Protein AF-A0A932HHK2-F1 (afdb_monomer_lite)

Structure (mmCIF, N/CA/C/O backbone):
data_AF-A0A932HHK2-F1
#
_entry.id   AF-A0A932HHK2-F1
#
loop_
_atom_site.group_PDB
_atom_site.id
_atom_site.type_symbol
_atom_site.label_atom_id
_atom_site.label_alt_id
_atom_site.label_comp_id
_atom_site.label_asym_id
_atom_site.label_entity_id
_atom_site.label_seq_id
_atom_site.pdbx_PDB_ins_code
_atom_site.Cartn_x
_atom_site.Cartn_y
_atom_site.Cartn_z
_atom_site.occupancy
_atom_site.B_iso_or_equiv
_atom_site.auth_seq_id
_atom_site.auth_comp_id
_atom_site.auth_asym_id
_atom_site.auth_atom_id
_atom_site.pdbx_PDB_model_num
ATOM 1 N N . SER A 1 1 ? -2.632 -1.098 -33.787 1.00 47.94 1 SER A N 1
ATOM 2 C CA . SER A 1 1 ? -1.802 -0.338 -32.838 1.00 47.94 1 SER A CA 1
ATOM 3 C C . SER A 1 1 ? -2.184 -0.696 -31.426 1.00 47.94 1 SER A C 1
ATOM 5 O O . SER A 1 1 ? -3.293 -0.350 -31.037 1.00 47.94 1 SER A O 1
ATOM 7 N N . ARG A 1 2 ? -1.305 -1.399 -30.709 1.00 43.59 2 ARG A N 1
ATOM 8 C CA . ARG A 1 2 ? -1.076 -1.268 -29.263 1.00 43.59 2 ARG A CA 1
ATOM 9 C C . ARG A 1 2 ? -0.011 -2.290 -28.886 1.00 43.59 2 ARG A C 1
ATOM 11 O O . ARG A 1 2 ? -0.333 -3.430 -28.586 1.00 43.59 2 ARG A O 1
ATOM 18 N N . ASP A 1 3 ? 1.240 -1.884 -28.973 1.00 42.22 3 ASP A N 1
ATOM 19 C CA . ASP A 1 3 ? 2.378 -2.598 -28.414 1.00 42.22 3 ASP A CA 1
ATOM 20 C C . ASP A 1 3 ? 2.340 -2.379 -26.892 1.00 42.22 3 ASP A C 1
ATOM 22 O O . ASP A 1 3 ? 2.510 -1.238 -26.452 1.00 42.22 3 ASP A O 1
ATOM 26 N N . PRO A 1 4 ? 2.070 -3.395 -26.053 1.00 52.75 4 PRO A N 1
ATOM 27 C CA . PRO A 1 4 ? 2.199 -3.255 -24.616 1.00 52.75 4 PRO A CA 1
ATOM 28 C C . PRO A 1 4 ? 3.642 -3.610 -24.245 1.00 52.75 4 PRO A C 1
ATOM 30 O O . PRO A 1 4 ? 3.898 -4.631 -23.624 1.00 52.75 4 PRO A O 1
ATOM 33 N N . SER A 1 5 ? 4.603 -2.780 -24.650 1.00 45.16 5 SER A N 1
ATOM 34 C CA . SER A 1 5 ? 5.939 -2.791 -24.031 1.00 45.16 5 SER A CA 1
ATOM 35 C C . SER A 1 5 ? 5.974 -1.788 -22.880 1.00 45.16 5 SER A C 1
ATOM 37 O O . SER A 1 5 ? 6.924 -1.017 -22.745 1.00 45.16 5 SER A O 1
ATOM 39 N N . GLY A 1 6 ? 4.900 -1.762 -22.080 1.00 53.00 6 GLY A N 1
ATOM 40 C CA . GLY A 1 6 ? 4.920 -1.100 -20.787 1.00 53.00 6 GLY A CA 1
ATOM 41 C C . GLY A 1 6 ? 6.064 -1.701 -19.982 1.00 53.00 6 GLY A C 1
ATOM 42 O O . GLY A 1 6 ? 6.214 -2.918 -19.889 1.00 53.00 6 GLY A O 1
ATOM 43 N N . THR A 1 7 ? 6.946 -0.852 -19.472 1.00 62.09 7 THR A N 1
ATOM 44 C CA . THR A 1 7 ? 7.915 -1.253 -18.452 1.00 62.09 7 THR A CA 1
ATOM 45 C C . THR A 1 7 ? 7.163 -1.974 -17.335 1.00 62.09 7 THR A C 1
ATOM 47 O O . THR A 1 7 ? 6.111 -1.492 -16.924 1.00 62.09 7 THR A O 1
ATOM 50 N N . SER A 1 8 ? 7.684 -3.103 -16.838 1.00 72.88 8 SER A N 1
ATOM 51 C CA . SER A 1 8 ? 7.010 -3.956 -15.840 1.00 72.88 8 SER A CA 1
ATOM 52 C C . SER A 1 8 ? 6.485 -3.198 -14.610 1.00 72.88 8 SER A C 1
ATOM 54 O O . SER A 1 8 ? 5.570 -3.667 -13.937 1.00 72.88 8 SER A O 1
ATOM 56 N N . ASP A 1 9 ? 7.055 -2.027 -14.323 1.00 80.44 9 ASP A N 1
ATOM 57 C CA . ASP A 1 9 ? 6.627 -1.103 -13.276 1.00 80.44 9 ASP A CA 1
ATOM 58 C C . ASP A 1 9 ? 5.224 -0.517 -13.527 1.00 80.44 9 ASP A C 1
ATOM 60 O O . ASP A 1 9 ? 4.442 -0.370 -12.589 1.00 80.44 9 ASP A O 1
ATOM 64 N N . GLU A 1 10 ? 4.888 -0.167 -14.773 1.00 82.88 10 GLU A N 1
ATOM 65 C CA . GLU A 1 10 ? 3.606 0.460 -15.117 1.00 82.88 10 GLU A CA 1
ATOM 66 C C . GLU A 1 10 ? 2.463 -0.557 -15.060 1.00 82.88 10 GLU A C 1
ATOM 68 O O . GLU A 1 10 ? 1.448 -0.285 -14.419 1.00 82.88 10 GLU A O 1
ATOM 73 N N . ASP A 1 11 ? 2.650 -1.762 -15.600 1.00 84.94 11 ASP A N 1
ATOM 74 C CA . ASP A 1 11 ? 1.655 -2.832 -15.476 1.00 84.94 11 ASP A CA 1
ATOM 75 C C . ASP A 1 11 ? 1.388 -3.211 -14.011 1.00 84.94 11 ASP A C 1
ATOM 77 O O . ASP A 1 11 ? 0.237 -3.392 -13.586 1.00 84.94 11 ASP A O 1
ATOM 81 N N . LEU A 1 12 ? 2.445 -3.282 -13.193 1.00 85.06 12 LEU A N 1
ATOM 82 C CA . LEU A 1 12 ? 2.281 -3.537 -11.768 1.00 85.06 12 LEU A CA 1
ATOM 83 C C . LEU A 1 12 ? 1.557 -2.372 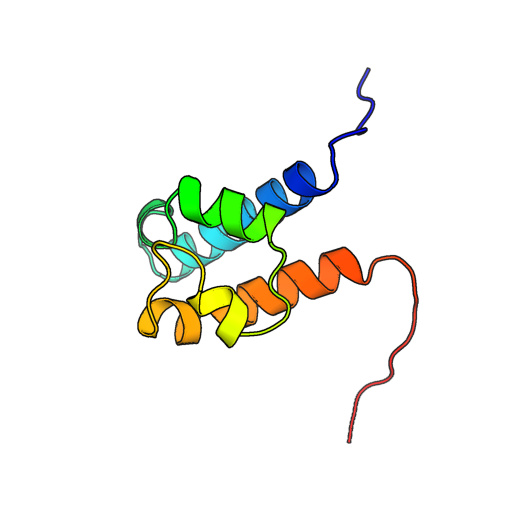-11.084 1.00 85.06 12 LEU A C 1
ATOM 85 O O . LEU A 1 12 ? 0.660 -2.593 -10.271 1.00 85.06 12 LEU A O 1
ATOM 89 N N . PHE A 1 13 ? 1.888 -1.129 -11.435 1.00 88.44 13 PHE A N 1
ATOM 90 C CA . PHE A 1 13 ? 1.194 0.050 -10.927 1.00 88.44 13 PHE A CA 1
ATOM 91 C C . PHE A 1 13 ? -0.300 0.037 -11.276 1.00 88.44 13 PHE A C 1
ATOM 93 O O . PHE A 1 13 ? -1.130 0.304 -10.400 1.00 88.44 13 PHE A O 1
ATOM 100 N N . GLU A 1 14 ? -0.672 -0.306 -12.511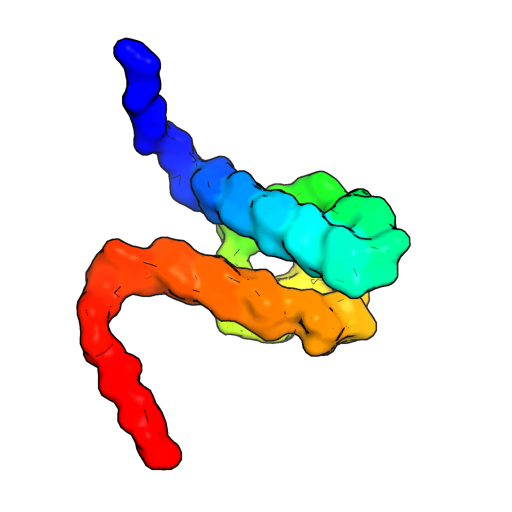 1.00 88.38 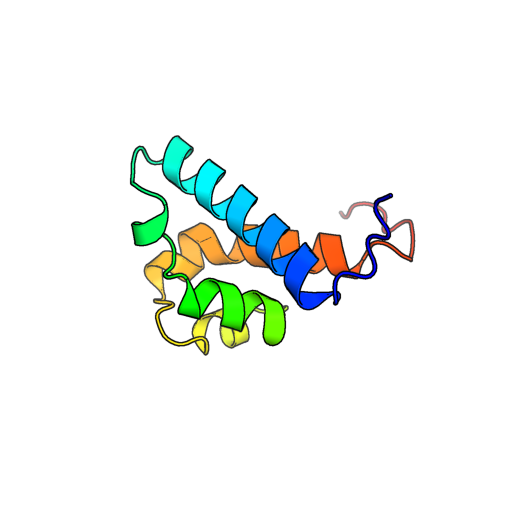14 GLU A N 1
ATOM 101 C CA . GLU A 1 14 ? -2.075 -0.446 -12.918 1.00 88.38 14 GLU A CA 1
ATOM 102 C C . GLU A 1 14 ? -2.791 -1.533 -12.107 1.00 88.38 14 GLU A C 1
ATOM 104 O O . GLU A 1 14 ? -3.903 -1.313 -11.610 1.00 88.38 14 GLU A O 1
ATOM 109 N N . THR A 1 15 ? -2.117 -2.659 -11.875 1.00 88.56 15 THR A N 1
ATOM 110 C CA . THR A 1 15 ? -2.624 -3.762 -11.053 1.00 88.56 15 THR A CA 1
ATOM 111 C C . THR A 1 15 ? -2.883 -3.311 -9.608 1.00 88.56 15 THR A C 1
ATOM 113 O O . THR A 1 15 ? -3.979 -3.497 -9.067 1.00 88.56 15 THR A O 1
ATOM 116 N N . LEU A 1 16 ? -1.915 -2.630 -8.987 1.00 88.75 16 LEU A N 1
ATOM 117 C CA . LEU A 1 16 ? -2.053 -2.084 -7.634 1.00 88.75 16 LEU A CA 1
ATOM 118 C C . LEU A 1 16 ? -3.150 -1.010 -7.562 1.00 88.75 16 LEU A C 1
ATOM 120 O O . LEU A 1 16 ? -3.896 -0.930 -6.582 1.00 88.75 16 LEU A O 1
ATOM 124 N N . ARG A 1 17 ? -3.293 -0.189 -8.608 1.00 89.06 17 ARG A N 1
ATOM 125 C CA . ARG A 1 17 ? -4.339 0.836 -8.713 1.00 89.06 17 ARG A CA 1
ATOM 126 C C . ARG A 1 17 ? -5.737 0.218 -8.764 1.00 89.06 17 ARG A C 1
ATOM 128 O O . ARG A 1 17 ? -6.650 0.763 -8.134 1.00 89.06 17 ARG A O 1
ATOM 135 N N . ALA A 1 18 ? -5.907 -0.890 -9.483 1.00 90.06 18 ALA A N 1
ATOM 136 C CA . ALA A 1 18 ? -7.160 -1.640 -9.534 1.00 90.06 18 ALA A CA 1
ATOM 137 C C . ALA A 1 18 ? -7.494 -2.273 -8.171 1.00 90.06 18 ALA A C 1
ATOM 139 O O . ALA A 1 18 ? -8.610 -2.106 -7.667 1.00 90.06 18 ALA A O 1
ATOM 140 N N . LEU A 1 19 ? -6.507 -2.899 -7.518 1.00 89.19 19 LEU A N 1
ATOM 141 C CA . LEU A 1 19 ? -6.657 -3.457 -6.170 1.00 89.19 19 LEU A CA 1
ATOM 142 C C . LEU A 1 19 ? -7.067 -2.375 -5.158 1.00 89.19 19 LEU A C 1
ATOM 144 O O . LEU A 1 19 ? -7.998 -2.562 -4.374 1.00 89.19 19 LEU A O 1
ATOM 148 N N . ARG A 1 20 ? -6.421 -1.205 -5.222 1.00 89.38 20 ARG A N 1
ATOM 149 C CA . ARG A 1 20 ? -6.746 -0.041 -4.389 1.00 89.38 20 ARG A CA 1
ATOM 150 C C . ARG A 1 20 ? -8.194 0.411 -4.563 1.00 89.38 20 ARG A C 1
ATOM 152 O O . ARG A 1 20 ? -8.835 0.724 -3.566 1.00 89.38 20 ARG A O 1
ATOM 159 N N . ARG A 1 21 ? -8.702 0.487 -5.802 1.00 89.06 21 ARG A N 1
ATOM 160 C CA . ARG A 1 21 ? -10.107 0.861 -6.062 1.00 89.06 21 ARG A CA 1
ATOM 161 C C . ARG A 1 21 ? -11.068 -0.139 -5.434 1.00 89.06 21 ARG A C 1
ATOM 163 O O . ARG A 1 21 ? -11.945 0.276 -4.693 1.00 89.06 21 ARG A O 1
ATOM 170 N N . THR A 1 22 ? -10.817 -1.427 -5.643 1.00 90.25 22 THR A N 1
ATOM 171 C CA . THR A 1 22 ? -11.631 -2.514 -5.077 1.00 90.25 22 THR A CA 1
ATOM 172 C C . THR A 1 22 ? -11.695 -2.427 -3.550 1.00 90.25 22 THR A C 1
ATOM 174 O O . THR A 1 22 ? -12.765 -2.493 -2.959 1.00 90.25 22 THR A O 1
ATOM 177 N N . MET A 1 23 ? -10.547 -2.205 -2.902 1.00 87.94 23 MET A N 1
ATOM 178 C CA . MET A 1 23 ? -10.455 -2.001 -1.452 1.00 87.94 23 MET A CA 1
ATOM 179 C C . MET A 1 23 ? -11.228 -0.774 -0.964 1.00 87.94 23 MET A C 1
ATOM 181 O O . MET A 1 23 ? -11.856 -0.805 0.092 1.00 87.94 23 MET A O 1
ATOM 185 N N . ALA A 1 24 ? -11.129 0.324 -1.710 1.00 89.31 24 ALA A N 1
ATOM 186 C CA . ALA A 1 24 ? -11.840 1.558 -1.419 1.00 89.31 24 ALA A CA 1
ATOM 187 C C . ALA A 1 24 ? -13.358 1.366 -1.510 1.00 89.31 24 ALA A C 1
ATOM 189 O O . ALA A 1 24 ? -14.066 1.774 -0.593 1.00 89.31 24 ALA A O 1
ATOM 190 N N . GLU A 1 25 ? -13.836 0.692 -2.556 1.00 90.38 25 GLU A N 1
ATOM 191 C CA . GLU A 1 25 ? -15.248 0.335 -2.718 1.00 90.38 25 GLU A CA 1
ATOM 192 C C . GLU A 1 25 ? -15.741 -0.582 -1.594 1.00 90.38 25 GLU A C 1
ATOM 194 O O . GLU A 1 25 ? -16.754 -0.262 -0.980 1.00 90.38 25 GLU A O 1
ATOM 199 N N . GLU A 1 26 ? -14.999 -1.642 -1.241 1.00 89.50 26 GLU A N 1
ATOM 200 C CA . GLU A 1 26 ? -15.346 -2.524 -0.109 1.00 89.50 26 GLU A CA 1
ATOM 201 C C . GLU A 1 26 ? -15.526 -1.751 1.203 1.00 89.50 26 GLU A C 1
ATOM 203 O O . GLU A 1 26 ? -16.407 -2.049 2.005 1.00 89.50 26 GLU A O 1
ATOM 208 N N . ARG A 1 27 ? -14.676 -0.749 1.431 1.00 86.00 27 ARG A N 1
ATOM 209 C CA . ARG A 1 27 ? -14.687 0.056 2.657 1.00 86.00 27 ARG A CA 1
ATOM 210 C C . ARG A 1 27 ? -15.612 1.268 2.584 1.00 86.00 27 ARG A C 1
ATOM 212 O O . ARG A 1 27 ? -15.768 1.952 3.592 1.00 86.00 27 ARG A O 1
ATOM 219 N N . GLY A 1 28 ? -16.169 1.580 1.415 1.00 90.38 28 GLY A N 1
ATOM 220 C CA . GLY A 1 28 ? -16.917 2.815 1.182 1.00 90.38 28 GLY A CA 1
ATOM 221 C C . GLY A 1 28 ? -16.081 4.088 1.367 1.00 90.38 28 GLY A C 1
ATOM 222 O O . GLY A 1 28 ? -16.627 5.133 1.716 1.00 90.38 28 GLY A O 1
ATOM 223 N N . ILE A 1 29 ? -14.760 4.018 1.170 1.00 87.25 29 ILE A N 1
ATOM 224 C CA . ILE A 1 29 ? -13.855 5.169 1.296 1.00 87.25 29 ILE A CA 1
ATOM 225 C C . ILE A 1 29 ? -13.232 5.517 -0.055 1.00 87.25 29 ILE A C 1
ATOM 227 O O . ILE A 1 29 ? -13.012 4.636 -0.879 1.00 87.25 29 ILE A O 1
ATOM 231 N N . PRO A 1 30 ? -12.879 6.783 -0.312 1.00 85.69 30 PRO A N 1
ATOM 232 C CA . PRO A 1 30 ? -12.234 7.138 -1.564 1.00 85.69 30 PRO A CA 1
ATOM 233 C C . PRO A 1 30 ? -10.823 6.525 -1.718 1.00 85.69 30 PRO A C 1
ATOM 235 O O . PRO A 1 30 ? -10.063 6.425 -0.752 1.00 85.69 30 PRO A O 1
ATOM 238 N N . PRO A 1 31 ? -10.408 6.175 -2.952 1.00 82.38 31 PRO A N 1
ATOM 239 C CA . PRO A 1 31 ? -9.180 5.419 -3.221 1.00 82.38 31 PRO A CA 1
ATOM 240 C C . PRO A 1 31 ? -7.892 6.140 -2.817 1.00 82.38 31 PRO A C 1
ATOM 242 O O . PRO A 1 31 ? -6.921 5.478 -2.463 1.00 82.38 31 PRO A O 1
ATOM 245 N N . TYR A 1 32 ? -7.870 7.474 -2.817 1.00 81.00 32 TYR A N 1
ATOM 246 C CA . TYR A 1 32 ? -6.706 8.243 -2.365 1.00 81.00 32 TYR A CA 1
ATOM 247 C C . TYR A 1 32 ? -6.450 8.113 -0.850 1.00 81.00 32 TYR A C 1
ATOM 249 O O . TYR A 1 32 ? -5.334 8.364 -0.404 1.00 81.00 32 TYR A O 1
ATOM 257 N N . LEU A 1 33 ? -7.445 7.694 -0.049 1.00 84.06 33 LEU A N 1
ATOM 258 C CA . LEU A 1 33 ? -7.262 7.457 1.391 1.00 84.06 33 LEU A CA 1
ATOM 259 C C . LEU A 1 33 ? -6.525 6.151 1.687 1.00 84.06 33 LEU A C 1
ATOM 261 O O . LEU A 1 33 ? -5.857 6.058 2.719 1.00 84.06 33 LEU A O 1
ATOM 265 N N . ILE A 1 34 ? -6.623 5.163 0.792 1.00 86.56 34 ILE A N 1
ATOM 266 C CA . ILE A 1 34 ? -5.900 3.892 0.897 1.00 86.56 34 ILE A CA 1
ATOM 267 C C . ILE A 1 34 ? -4.397 4.190 0.774 1.00 86.56 34 ILE A C 1
ATOM 269 O O . ILE A 1 34 ? -3.665 4.130 1.766 1.00 86.56 34 ILE A O 1
ATOM 273 N N . PHE A 1 35 ? -3.970 4.627 -0.416 1.00 85.44 35 PHE A N 1
ATOM 274 C CA . PHE A 1 35 ? -2.599 5.037 -0.717 1.00 85.44 35 PHE A CA 1
ATOM 275 C C . PHE A 1 35 ? -2.568 6.224 -1.675 1.00 85.44 35 PHE A C 1
ATOM 277 O O . PHE A 1 35 ? -3.319 6.270 -2.660 1.00 85.44 35 PHE A O 1
ATOM 284 N N . SER A 1 36 ? -1.636 7.135 -1.397 1.00 84.38 36 SER A N 1
ATOM 285 C CA . SER A 1 36 ? -1.269 8.226 -2.291 1.00 84.38 36 SER A CA 1
ATOM 286 C C . SER A 1 36 ? -0.603 7.689 -3.554 1.00 84.38 36 SER A C 1
ATOM 288 O O . SER A 1 36 ? -0.029 6.597 -3.576 1.00 84.38 36 SER A O 1
ATOM 290 N N . ASP A 1 37 ? -0.634 8.488 -4.611 1.00 85.12 37 ASP A N 1
ATOM 291 C CA . ASP A 1 37 ? -0.074 8.130 -5.916 1.00 85.12 37 ASP A CA 1
ATOM 292 C C . ASP A 1 37 ? 1.446 7.906 -5.835 1.00 85.12 37 ASP A C 1
ATOM 294 O O . ASP A 1 37 ? 1.981 7.024 -6.505 1.00 85.12 37 ASP A O 1
ATOM 298 N N . ALA A 1 38 ? 2.124 8.654 -4.954 1.00 87.25 38 ALA A N 1
ATOM 299 C CA . ALA A 1 38 ? 3.542 8.477 -4.642 1.00 87.25 38 ALA A CA 1
ATOM 300 C C . ALA A 1 38 ? 3.831 7.080 -4.071 1.00 87.25 38 ALA A C 1
ATOM 302 O O . ALA A 1 38 ? 4.663 6.359 -4.613 1.00 87.25 38 ALA A O 1
ATOM 303 N N . THR A 1 39 ? 3.077 6.665 -3.050 1.00 88.00 39 THR A N 1
ATOM 304 C CA . THR A 1 39 ? 3.208 5.348 -2.414 1.00 88.00 39 THR A CA 1
ATOM 305 C C . THR A 1 39 ? 2.944 4.211 -3.401 1.00 88.00 39 THR A C 1
ATOM 307 O O . THR A 1 39 ? 3.699 3.250 -3.435 1.00 88.00 39 THR A O 1
ATOM 310 N N . LEU A 1 40 ? 1.912 4.320 -4.249 1.00 87.25 40 LEU A N 1
ATOM 311 C CA . LEU A 1 40 ? 1.637 3.312 -5.283 1.00 87.25 40 LEU A CA 1
ATOM 312 C C . LEU A 1 40 ? 2.797 3.158 -6.278 1.00 87.25 40 LEU A C 1
ATOM 314 O O . LEU A 1 40 ? 3.126 2.038 -6.659 1.00 87.25 40 LEU A O 1
ATOM 318 N N . ARG A 1 41 ? 3.407 4.270 -6.708 1.00 87.81 41 ARG A N 1
ATOM 319 C CA . ARG A 1 41 ? 4.574 4.238 -7.604 1.00 87.81 41 ARG A CA 1
ATOM 320 C C . ARG A 1 41 ? 5.800 3.642 -6.926 1.00 87.81 41 ARG A C 1
ATOM 322 O O . ARG A 1 41 ? 6.512 2.872 -7.559 1.00 87.81 41 ARG A O 1
ATOM 329 N N . GLU A 1 42 ? 6.039 3.990 -5.663 1.00 88.88 42 GLU A N 1
ATOM 330 C CA . GLU A 1 42 ? 7.110 3.389 -4.863 1.00 88.88 42 GLU A CA 1
ATOM 331 C C . GLU A 1 42 ? 6.905 1.878 -4.739 1.00 88.88 42 GLU A C 1
ATOM 333 O O . GLU A 1 42 ? 7.820 1.125 -5.033 1.00 88.88 42 GLU A O 1
ATOM 338 N N . LEU A 1 43 ? 5.687 1.422 -4.432 1.00 87.50 43 LEU A N 1
ATOM 339 C CA . LEU A 1 43 ? 5.356 -0.003 -4.360 1.00 87.50 43 LEU A CA 1
ATOM 340 C C . LEU A 1 43 ? 5.590 -0.740 -5.679 1.00 87.50 43 LEU A C 1
ATOM 342 O O . LEU A 1 43 ? 6.108 -1.854 -5.673 1.00 87.50 43 LEU A O 1
ATOM 346 N N . ALA A 1 44 ? 5.217 -0.126 -6.801 1.00 87.50 44 ALA A N 1
ATOM 347 C CA . ALA A 1 44 ? 5.431 -0.711 -8.117 1.00 87.50 44 ALA A CA 1
ATOM 348 C C . ALA A 1 44 ? 6.922 -0.804 -8.489 1.00 87.50 44 ALA A C 1
ATOM 350 O O . ALA A 1 44 ? 7.325 -1.756 -9.148 1.00 87.50 44 ALA A O 1
ATOM 351 N N . ARG A 1 45 ? 7.743 0.154 -8.036 1.00 86.38 45 ARG A N 1
ATOM 352 C CA . ARG A 1 45 ? 9.199 0.163 -8.248 1.00 86.38 45 ARG A CA 1
ATOM 353 C C . ARG A 1 45 ? 9.939 -0.799 -7.319 1.00 86.38 45 ARG A C 1
ATOM 355 O O . ARG A 1 45 ? 10.707 -1.636 -7.785 1.00 86.38 45 ARG A O 1
ATOM 362 N N . GLU A 1 46 ? 9.703 -0.671 -6.017 1.00 86.94 46 GLU A N 1
ATOM 363 C CA . GLU A 1 46 ? 10.373 -1.432 -4.955 1.00 86.94 46 GLU A CA 1
ATOM 364 C C . GLU A 1 46 ? 9.938 -2.900 -4.951 1.00 86.94 46 GLU A C 1
ATOM 366 O O . GLU A 1 46 ? 10.721 -3.773 -4.591 1.00 86.94 46 GLU A O 1
ATOM 371 N N . ARG A 1 47 ? 8.697 -3.182 -5.372 1.00 85.81 47 ARG A N 1
ATOM 372 C CA . ARG A 1 47 ? 8.105 -4.530 -5.419 1.00 85.81 47 ARG A CA 1
ATOM 373 C C . ARG A 1 47 ? 8.344 -5.304 -4.119 1.00 85.81 47 ARG A C 1
ATOM 375 O O . ARG A 1 47 ? 8.893 -6.408 -4.157 1.00 85.81 47 ARG A O 1
ATOM 382 N N . PRO A 1 48 ? 7.949 -4.739 -2.962 1.00 85.12 48 PRO A N 1
ATOM 383 C CA . PRO A 1 48 ? 8.165 -5.403 -1.689 1.00 85.12 48 PRO A CA 1
ATOM 384 C C . PRO A 1 48 ? 7.505 -6.782 -1.708 1.00 85.12 48 PRO A C 1
ATOM 386 O O . PRO A 1 48 ? 6.334 -6.923 -2.060 1.00 85.12 48 PRO A O 1
ATOM 389 N N . ALA A 1 49 ? 8.276 -7.795 -1.324 1.00 81.12 49 ALA A N 1
ATOM 390 C CA . ALA A 1 49 ? 7.798 -9.166 -1.160 1.00 81.12 49 ALA A CA 1
ATOM 391 C C . ALA A 1 49 ? 7.451 -9.490 0.304 1.00 81.12 49 ALA A C 1
ATOM 393 O O . ALA A 1 49 ? 6.889 -10.548 0.586 1.00 81.12 49 ALA A O 1
ATOM 394 N N . THR A 1 50 ? 7.768 -8.581 1.231 1.00 85.88 50 THR A N 1
ATOM 395 C CA . THR A 1 50 ? 7.553 -8.731 2.673 1.00 85.88 50 THR A CA 1
ATOM 396 C C . THR A 1 50 ? 6.856 -7.511 3.261 1.00 85.88 50 THR A C 1
ATOM 398 O O . THR A 1 50 ? 6.932 -6.401 2.730 1.00 85.88 50 THR A O 1
ATOM 401 N N . GLU A 1 51 ? 6.187 -7.716 4.393 1.00 86.56 51 GLU A N 1
ATOM 402 C CA . GLU A 1 51 ? 5.542 -6.643 5.150 1.00 86.56 51 GLU A CA 1
ATOM 403 C C . GLU A 1 51 ? 6.551 -5.586 5.608 1.00 86.56 51 GLU A C 1
ATOM 405 O O . GLU A 1 51 ? 6.291 -4.395 5.494 1.00 86.56 51 GLU A O 1
ATOM 410 N N . GLU A 1 52 ? 7.737 -5.994 6.054 1.00 87.19 52 GLU A N 1
ATOM 411 C CA . GLU A 1 52 ? 8.778 -5.059 6.491 1.00 87.19 52 GLU A CA 1
ATOM 412 C C . GLU A 1 52 ? 9.174 -4.090 5.375 1.00 87.19 52 GLU A C 1
ATOM 414 O O . GLU A 1 52 ? 9.167 -2.879 5.588 1.00 87.19 52 GLU A O 1
ATOM 419 N N . ALA A 1 53 ? 9.428 -4.605 4.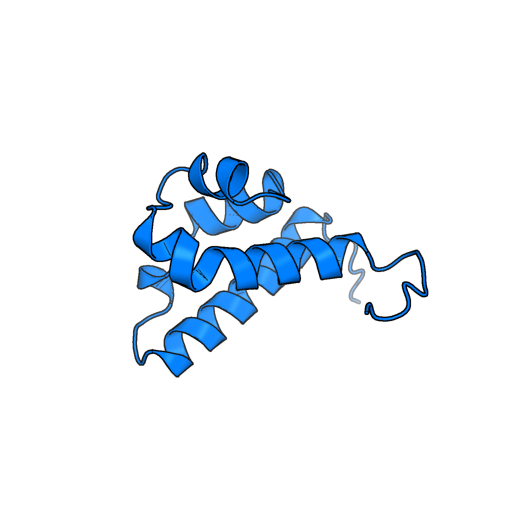167 1.00 86.50 53 ALA A N 1
ATOM 420 C CA . ALA A 1 53 ? 9.738 -3.783 3.000 1.00 86.50 53 ALA A CA 1
ATOM 421 C C . ALA A 1 53 ? 8.551 -2.890 2.604 1.00 86.50 53 ALA A C 1
ATOM 423 O O . ALA A 1 53 ? 8.731 -1.730 2.248 1.00 86.50 53 ALA A O 1
ATOM 424 N N . PHE A 1 54 ? 7.322 -3.393 2.734 1.00 86.31 54 PHE A N 1
ATOM 425 C CA . PHE A 1 54 ? 6.113 -2.608 2.495 1.00 86.31 54 PHE A CA 1
ATOM 426 C C . PHE A 1 54 ? 5.965 -1.458 3.510 1.00 86.31 54 PHE A C 1
ATOM 428 O O . PHE A 1 54 ? 5.501 -0.376 3.154 1.00 86.31 54 PHE A O 1
ATOM 435 N N . LEU A 1 55 ? 6.390 -1.662 4.762 1.00 88.00 55 LEU A N 1
ATOM 436 C CA . LEU A 1 55 ? 6.396 -0.644 5.816 1.00 88.00 55 LEU A CA 1
ATOM 437 C C . LEU A 1 55 ? 7.494 0.414 5.625 1.00 88.00 55 LEU A C 1
ATOM 439 O O . LEU A 1 55 ? 7.349 1.526 6.127 1.00 88.00 55 LEU A O 1
ATOM 443 N N . GLN A 1 56 ? 8.584 0.081 4.925 1.00 87.50 56 GLN A N 1
ATOM 444 C CA . GLN A 1 56 ? 9.653 1.038 4.610 1.00 87.50 56 GLN A CA 1
ATOM 445 C C . GLN A 1 56 ? 9.192 2.132 3.634 1.00 87.50 56 GLN A C 1
ATOM 447 O O . GLN A 1 56 ? 9.785 3.211 3.592 1.00 87.50 56 GLN A O 1
ATOM 452 N N . ILE A 1 57 ? 8.121 1.882 2.877 1.00 87.56 57 ILE A N 1
ATOM 453 C CA . ILE A 1 57 ? 7.597 2.815 1.881 1.00 87.56 57 ILE A CA 1
ATOM 454 C C . ILE A 1 57 ? 7.017 4.063 2.547 1.00 87.56 57 ILE A C 1
ATOM 456 O O . ILE A 1 57 ? 6.165 4.000 3.444 1.00 87.56 57 ILE A O 1
ATOM 460 N N . LYS A 1 58 ? 7.405 5.238 2.046 1.00 79.31 58 LYS A N 1
ATOM 461 C CA . LYS A 1 58 ? 6.929 6.506 2.603 1.00 79.31 58 LYS A CA 1
ATOM 462 C C . LYS A 1 58 ? 5.417 6.668 2.404 1.00 79.31 58 LYS A C 1
ATOM 464 O O . LYS A 1 58 ? 4.883 6.620 1.295 1.00 79.31 58 LYS A O 1
ATOM 469 N N . GLY A 1 59 ? 4.712 6.894 3.514 1.00 78.06 59 GLY A N 1
ATOM 470 C CA . GLY A 1 59 ? 3.251 7.047 3.538 1.00 78.06 59 GLY A CA 1
ATOM 471 C C . GLY A 1 59 ? 2.477 5.754 3.813 1.00 78.06 59 GLY A C 1
ATOM 472 O O . GLY A 1 59 ? 1.249 5.800 3.939 1.00 78.06 59 GLY A O 1
ATOM 473 N N . VAL A 1 60 ? 3.168 4.621 3.973 1.00 83.06 60 VAL A N 1
ATOM 474 C CA . VAL A 1 60 ? 2.581 3.397 4.523 1.00 83.06 60 VAL A CA 1
ATOM 475 C C . VAL A 1 60 ? 2.697 3.424 6.046 1.00 83.06 60 VAL A C 1
ATOM 477 O O . VAL A 1 60 ? 3.765 3.637 6.605 1.00 83.06 60 VAL A O 1
ATOM 480 N N . GLY A 1 61 ? 1.575 3.212 6.734 1.00 82.62 61 GLY A N 1
ATOM 481 C CA . GLY A 1 61 ? 1.547 3.041 8.188 1.00 82.62 61 GLY A CA 1
ATOM 482 C C . GLY A 1 61 ? 1.209 1.605 8.577 1.00 82.62 61 GLY A C 1
ATOM 483 O O . GLY A 1 61 ? 0.538 0.909 7.817 1.00 82.62 61 GLY A O 1
ATOM 484 N N . LEU A 1 62 ? 1.582 1.201 9.796 1.00 82.06 62 LEU A N 1
ATOM 485 C CA . LEU A 1 62 ? 1.322 -0.138 10.358 1.00 82.06 62 LEU A CA 1
ATOM 486 C C . LEU A 1 62 ? -0.133 -0.592 10.198 1.00 82.06 62 LEU A C 1
ATOM 488 O O . LEU A 1 62 ? -0.398 -1.706 9.766 1.00 82.06 62 LEU A O 1
ATOM 492 N N . ARG A 1 63 ? -1.090 0.297 10.479 1.00 82.31 63 ARG A N 1
ATOM 493 C CA . ARG A 1 63 ? -2.523 -0.017 10.391 1.00 82.31 63 ARG A CA 1
ATOM 494 C C . ARG A 1 63 ? -2.962 -0.353 8.964 1.00 82.31 63 ARG A C 1
ATOM 496 O O . ARG A 1 63 ? -3.660 -1.332 8.739 1.00 82.31 63 ARG A O 1
ATOM 503 N N . LYS A 1 64 ? -2.496 0.435 7.992 1.00 80.56 64 LYS A N 1
ATOM 504 C CA . LYS A 1 64 ? -2.746 0.194 6.566 1.00 80.56 64 LYS A CA 1
ATOM 505 C C . LYS A 1 64 ? -2.029 -1.059 6.088 1.00 80.56 64 LYS A C 1
ATOM 507 O O . LYS A 1 64 ? -2.602 -1.806 5.311 1.00 80.56 64 LYS A O 1
ATOM 512 N N . LEU A 1 65 ? -0.809 -1.301 6.559 1.00 83.06 65 LEU A N 1
ATOM 513 C CA . LEU A 1 65 ? -0.064 -2.510 6.240 1.00 83.06 65 LEU A CA 1
ATOM 514 C C . LEU A 1 65 ? -0.794 -3.766 6.721 1.00 83.06 65 LEU A C 1
ATOM 516 O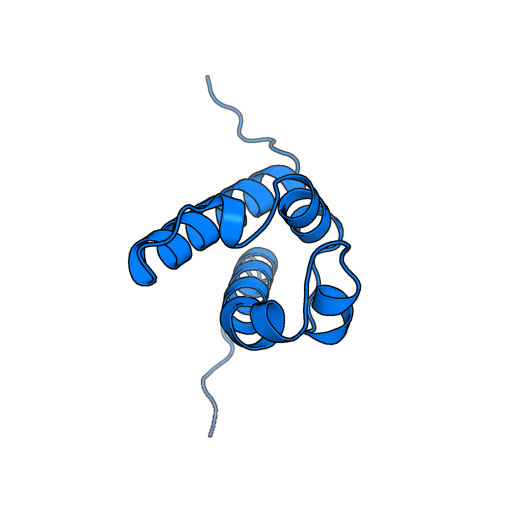 O . LEU A 1 65 ? -0.982 -4.673 5.926 1.00 83.06 65 LEU A O 1
ATOM 520 N N . GLN A 1 66 ? -1.272 -3.816 7.961 1.00 84.25 66 GLN A N 1
ATOM 521 C CA . GLN A 1 66 ? -1.941 -5.028 8.441 1.00 84.25 66 GLN A CA 1
ATOM 522 C C . GLN A 1 66 ? -3.246 -5.312 7.695 1.00 84.25 66 GLN A C 1
ATOM 524 O O . GLN A 1 66 ? -3.583 -6.461 7.428 1.00 84.25 66 GLN A O 1
ATOM 529 N N . GLU A 1 67 ? -3.969 -4.261 7.315 1.00 84.00 67 GLU A N 1
ATOM 530 C CA . GLU A 1 67 ? -5.247 -4.407 6.626 1.00 84.00 67 GLU A CA 1
ATOM 531 C C . GLU A 1 67 ? -5.121 -4.601 5.104 1.00 84.00 67 GLU A C 1
ATOM 533 O O . GLU A 1 67 ? -5.927 -5.303 4.493 1.00 84.00 67 GLU A O 1
ATOM 538 N N . LEU A 1 68 ? -4.139 -3.956 4.471 1.00 85.12 68 LEU A N 1
ATOM 539 C CA . LEU A 1 68 ? -3.998 -3.870 3.012 1.00 85.12 68 LEU A CA 1
ATOM 540 C C . LEU A 1 68 ? -2.740 -4.583 2.514 1.00 85.12 68 LEU A C 1
ATOM 542 O O . LEU A 1 68 ? -2.774 -5.199 1.451 1.00 85.12 68 LEU A O 1
ATOM 546 N N . GLY A 1 69 ? -1.650 -4.520 3.278 1.00 85.81 69 GLY A N 1
ATOM 547 C CA . GLY A 1 69 ? -0.352 -5.127 2.981 1.00 85.81 69 GLY A CA 1
ATOM 548 C C . GLY A 1 69 ? -0.446 -6.562 2.469 1.00 85.81 69 GLY A C 1
ATOM 549 O O . GLY A 1 69 ? 0.017 -6.788 1.354 1.00 85.81 69 GLY A O 1
ATOM 550 N N . PRO A 1 70 ? -1.113 -7.516 3.149 1.00 87.38 70 PRO A N 1
ATOM 551 C CA . PRO A 1 70 ? -1.203 -8.889 2.650 1.00 87.38 70 PRO A CA 1
ATOM 552 C C . PRO A 1 70 ? -1.879 -8.989 1.275 1.00 87.38 70 PRO A C 1
ATOM 554 O O . PRO A 1 70 ? -1.426 -9.760 0.430 1.00 87.38 70 PRO A O 1
ATOM 557 N N . ARG A 1 71 ? -2.913 -8.181 0.989 1.00 88.81 71 ARG A N 1
ATOM 558 C CA . ARG A 1 71 ? -3.557 -8.183 -0.338 1.00 88.81 71 ARG A CA 1
ATOM 559 C C . ARG A 1 71 ? -2.647 -7.580 -1.413 1.00 88.81 71 ARG A C 1
ATOM 561 O O . ARG A 1 71 ? -2.615 -8.098 -2.526 1.00 88.81 71 ARG A O 1
ATOM 568 N N . PHE A 1 72 ? -1.903 -6.519 -1.096 1.00 88.25 72 PHE A N 1
ATOM 569 C CA . PHE A 1 72 ? -0.946 -5.916 -2.030 1.00 88.25 72 PHE A CA 1
ATOM 570 C C . PHE A 1 72 ? 0.242 -6.848 -2.300 1.00 88.25 72 PHE A C 1
ATOM 572 O O . PHE A 1 72 ? 0.555 -7.099 -3.460 1.00 88.25 72 PHE A O 1
ATOM 579 N N . LEU A 1 73 ? 0.847 -7.415 -1.255 1.00 88.12 73 LEU A N 1
ATOM 580 C CA . LEU A 1 73 ? 1.944 -8.381 -1.354 1.00 88.12 73 LEU A CA 1
ATOM 581 C C . LEU A 1 73 ? 1.537 -9.612 -2.169 1.00 88.12 73 LEU A C 1
ATOM 583 O O . LEU A 1 73 ? 2.267 -10.020 -3.068 1.00 88.12 73 LEU A O 1
ATOM 587 N N . ALA A 1 74 ? 0.346 -10.167 -1.920 1.00 87.88 74 ALA A N 1
ATOM 588 C CA . ALA A 1 74 ? -0.180 -11.284 -2.701 1.00 87.88 74 ALA A CA 1
ATOM 589 C C . ALA A 1 74 ? -0.352 -10.925 -4.185 1.00 87.88 74 ALA A C 1
ATOM 591 O O . ALA A 1 74 ? -0.089 -11.751 -5.057 1.00 87.88 74 ALA A O 1
ATOM 592 N N . CYS A 1 75 ? -0.770 -9.692 -4.476 1.00 87.06 75 CYS A N 1
ATOM 593 C CA . CYS A 1 75 ? -0.948 -9.200 -5.836 1.00 87.06 75 CYS A CA 1
ATOM 594 C C . CYS A 1 75 ? 0.395 -9.027 -6.564 1.00 87.06 75 CYS A C 1
ATOM 596 O O . CYS A 1 75 ? 0.557 -9.537 -7.670 1.00 87.06 75 CYS A O 1
ATOM 598 N N . ILE A 1 76 ? 1.378 -8.401 -5.906 1.00 86.25 76 ILE A N 1
ATOM 599 C CA . ILE A 1 76 ? 2.747 -8.235 -6.421 1.00 86.25 76 ILE A CA 1
ATOM 600 C C . ILE A 1 76 ? 3.393 -9.601 -6.667 1.00 86.25 76 ILE A C 1
ATOM 602 O O . ILE A 1 76 ? 3.960 -9.838 -7.732 1.00 86.25 76 ILE A O 1
ATOM 606 N N . ARG A 1 77 ? 3.251 -10.528 -5.713 1.00 84.25 77 ARG A N 1
ATOM 607 C CA . ARG A 1 77 ? 3.770 -11.892 -5.833 1.00 84.25 77 ARG A CA 1
ATOM 608 C C . ARG A 1 77 ? 3.127 -12.642 -6.996 1.00 84.25 77 ARG A C 1
ATOM 610 O O . ARG A 1 77 ? 3.853 -13.217 -7.793 1.00 84.25 77 ARG A O 1
ATOM 617 N N . LYS A 1 78 ? 1.799 -12.577 -7.147 1.00 83.44 78 LYS A N 1
ATOM 618 C CA . LYS A 1 78 ? 1.095 -13.167 -8.301 1.00 83.44 78 LYS A CA 1
ATOM 619 C C . LYS A 1 78 ? 1.586 -12.618 -9.636 1.00 83.44 78 LYS A C 1
ATOM 621 O O . LYS A 1 78 ? 1.649 -13.364 -10.604 1.00 83.44 78 LYS A O 1
ATOM 626 N N . TYR A 1 79 ? 1.901 -11.328 -9.687 1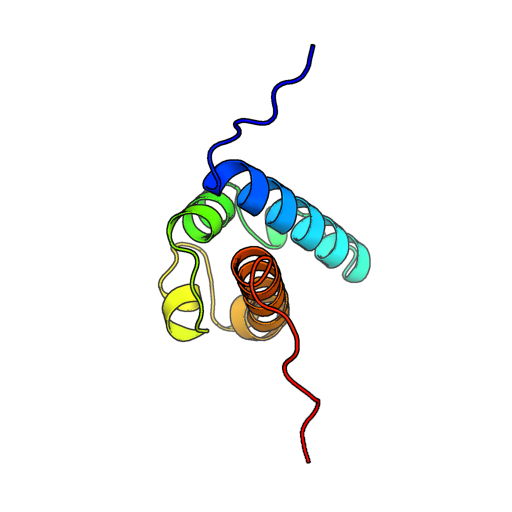.00 80.69 79 TYR A N 1
ATOM 627 C CA . TYR A 1 79 ? 2.396 -10.697 -10.903 1.00 80.69 79 TYR A CA 1
ATOM 628 C C . TYR A 1 79 ? 3.822 -11.159 -11.249 1.00 80.69 79 TYR A C 1
ATOM 630 O O . TYR A 1 79 ? 4.117 -11.435 -12.407 1.00 80.69 79 TYR A O 1
ATOM 638 N N . GLY A 1 80 ? 4.697 -11.296 -10.246 1.00 67.44 80 GLY A N 1
ATOM 639 C CA . GLY A 1 80 ? 6.065 -11.798 -10.432 1.00 67.44 80 GLY A CA 1
ATOM 640 C C . GLY A 1 80 ? 6.162 -13.299 -10.733 1.00 67.44 80 GLY A C 1
ATOM 641 O O . GLY A 1 80 ? 7.126 -13.729 -11.355 1.00 67.44 80 GLY A O 1
ATOM 642 N N . ASP A 1 81 ? 5.162 -14.081 -10.324 1.00 62.06 81 ASP A N 1
ATOM 643 C CA . ASP A 1 81 ? 5.117 -15.544 -10.466 1.00 62.06 81 ASP A CA 1
ATOM 644 C C . ASP A 1 81 ? 4.528 -16.022 -11.809 1.00 62.06 81 ASP A C 1
ATOM 646 O O . ASP A 1 81 ? 4.476 -17.217 -12.085 1.00 62.06 81 ASP A O 1
ATOM 650 N N . GLY A 1 82 ? 4.132 -15.104 -12.702 1.00 52.44 82 GLY A N 1
ATOM 651 C CA . GLY A 1 82 ? 3.526 -15.398 -14.012 1.00 52.44 82 GLY A CA 1
ATOM 652 C C . GLY A 1 82 ? 4.396 -16.184 -15.010 1.00 52.44 82 GLY A C 1
ATOM 653 O O . GLY A 1 82 ? 4.092 -16.210 -16.201 1.00 52.44 82 GLY A O 1
ATOM 654 N N . SER A 1 83 ? 5.491 -16.809 -14.575 1.00 42.59 83 SER A N 1
ATOM 655 C CA . SER A 1 83 ? 6.347 -17.676 -15.389 1.00 42.59 83 SER A CA 1
ATOM 656 C C . SER A 1 83 ? 7.027 -18.796 -14.585 1.00 42.59 83 SER A C 1
ATOM 658 O O . SER A 1 83 ? 8.212 -19.027 -14.770 1.00 42.59 83 SER A O 1
ATOM 660 N N . ALA A 1 84 ? 6.328 -19.523 -13.713 1.00 41.22 84 ALA A N 1
ATOM 661 C CA . ALA A 1 84 ? 6.678 -20.916 -13.392 1.00 41.22 84 ALA A CA 1
ATOM 662 C C . ALA A 1 84 ? 5.510 -21.571 -12.653 1.00 41.22 84 ALA A C 1
ATOM 664 O O . ALA A 1 84 ? 5.044 -21.061 -11.646 1.00 41.22 84 ALA A O 1
ATOM 665 N N . GLY A 1 85 ? 5.000 -22.668 -13.205 1.00 46.34 85 GLY A N 1
ATOM 666 C CA . GLY A 1 85 ? 3.781 -23.311 -12.740 1.00 46.34 85 GLY A CA 1
ATOM 667 C C . GLY A 1 85 ? 3.888 -23.980 -11.373 1.00 46.34 85 GLY A C 1
ATOM 668 O O . GLY A 1 85 ? 4.965 -24.152 -10.817 1.00 46.34 85 GLY A O 1
ATOM 669 N N . ASP A 1 86 ? 2.720 -24.427 -10.918 1.00 48.66 86 ASP A N 1
ATOM 670 C CA . ASP A 1 86 ? 2.566 -25.559 -10.009 1.00 48.66 86 ASP A CA 1
ATOM 671 C C . ASP A 1 86 ? 3.358 -25.449 -8.697 1.00 48.66 86 ASP A C 1
ATOM 673 O O . ASP A 1 86 ? 4.440 -25.999 -8.526 1.00 48.66 86 ASP A O 1
ATOM 677 N N . THR A 1 87 ? 2.787 -24.774 -7.703 1.00 44.28 87 THR A N 1
ATOM 678 C CA . THR A 1 87 ? 3.083 -25.147 -6.315 1.00 44.28 87 THR A CA 1
ATOM 679 C C . THR A 1 87 ? 1.789 -25.498 -5.612 1.00 44.28 87 THR A C 1
ATOM 681 O O . THR A 1 87 ? 1.066 -24.666 -5.069 1.00 44.28 87 THR A O 1
ATOM 684 N N . SER A 1 88 ? 1.505 -26.790 -5.752 1.00 37.31 88 SER A N 1
ATOM 685 C CA . SER A 1 88 ? 0.652 -27.648 -4.945 1.00 37.31 88 SER A CA 1
ATOM 686 C C . SER A 1 88 ? 0.296 -27.079 -3.557 1.00 37.31 88 SER A C 1
ATOM 688 O O . SER A 1 88 ? 1.190 -26.631 -2.829 1.00 37.31 88 SER A O 1
ATOM 690 N N . PRO A 1 89 ? -0.991 -27.096 -3.159 1.00 57.56 89 PRO A N 1
ATOM 691 C CA . PRO A 1 89 ? -1.408 -26.672 -1.834 1.00 57.56 89 PRO A CA 1
ATOM 692 C C . PRO A 1 89 ? -0.853 -27.587 -0.734 1.00 57.56 89 PRO A C 1
ATOM 694 O O . PRO A 1 89 ? -0.750 -28.804 -0.874 1.00 57.56 89 PRO A O 1
ATOM 697 N N . VAL A 1 90 ? -0.525 -26.905 0.358 1.00 41.56 90 VAL A N 1
ATOM 698 C CA . VAL A 1 90 ? -0.169 -27.333 1.717 1.00 41.56 90 VAL A CA 1
ATOM 699 C C . VAL A 1 90 ? -0.865 -28.600 2.242 1.00 41.56 90 VAL A C 1
ATOM 701 O O . VAL A 1 90 ? -1.985 -28.926 1.843 1.00 41.56 90 VAL A O 1
ATOM 704 N N . PRO A 1 91 ? -0.273 -29.217 3.273 1.00 57.00 91 PRO A N 1
ATOM 705 C CA . PRO A 1 91 ? -0.977 -29.411 4.538 1.00 57.00 91 PRO A CA 1
ATOM 706 C C . PRO A 1 91 ? -0.590 -28.355 5.581 1.00 57.00 91 PRO A C 1
ATOM 708 O O . PRO A 1 91 ? 0.609 -28.002 5.666 1.00 57.00 91 PRO A O 1
#

Radius of gyration: 14.02 Å; chains: 1; bounding box: 27×38×43 Å

pLDDT: mean 78.3, std 15.4, range [37.31, 90.38]

Sequence (91 aa):
SRDPSGTSDEDLFETLRALRRTMAEERGIPPYLIFSDATLRELARERPATEEAFLQIKGVGLRKLQELGPRFLACIRKYGDGSAGDTSPVP

Foldseek 3Di:
DDDPPPDQLVVLLVLVQVLLCVVCVVVVHDSVVLDNSQQSSCCSVQLDLDLVSNCVGPPDDPVSCVVPVVVSNVSSVVSVPPPDDDDDDDD

Secondary structure (DSSP, 8-state):
-------HHHHHHHHHHHHHHHHHHHHTS-HHHH--HHHHHHHHHH---SHHHHHHSTT--HHHHHHHHHHHHHHHHHHHTTTS-------